Protein AF-A0A2E5DZ79-F1 (afdb_monomer_lite)

Sequence (141 aa):
MKVSPTTKVSTFKQRFREEFGVDIKCHKGNSLGHIADDDAKLFEICTKQEHERDFKLELHGNQKVGTAEEDIAASLGFKVQLLAPDGSNASNSMTLSDLRKMYDGGGEKPSKPAAAPEAAATTEKAGKSGCLIGLIFAPFI

Radius of gyration: 23.78 Å; chains: 1; bounding box: 30×61×84 Å

Foldseek 3Di:
DKAAQQDFQLVVQVVCCVVLVFGKWWAQFADPPGTDDRRDGLCRSAPDVPNDDIFDQDDDQAAFQLVSQVVCCVGSRTGMFIAAPVRHTDDRRDGSVVRNVSSVVPDDDPDDDDDDPDDDDDDDDDDDDDDDPDDDDDDDD

Structure (mmCIF, N/CA/C/O backbone):
data_AF-A0A2E5DZ79-F1
#
_entry.id   AF-A0A2E5DZ79-F1
#
loop_
_atom_site.group_PDB
_atom_site.id
_atom_site.type_symbol
_atom_site.label_atom_id
_atom_site.label_alt_id
_atom_site.label_comp_id
_atom_site.label_asym_id
_atom_site.label_entity_id
_atom_site.label_seq_id
_atom_site.pdbx_PDB_ins_code
_atom_site.Cartn_x
_atom_site.Cartn_y
_atom_site.Cartn_z
_atom_site.occupancy
_atom_site.B_iso_or_equiv
_atom_site.auth_seq_id
_atom_site.auth_comp_id
_atom_site.auth_asym_id
_atom_site.auth_atom_id
_atom_site.pdbx_PDB_model_num
ATOM 1 N N . MET A 1 1 ? -7.711 4.806 -5.723 1.00 81.44 1 MET A N 1
ATOM 2 C CA . MET A 1 1 ? -8.502 3.812 -4.963 1.00 81.44 1 MET A CA 1
ATOM 3 C C . MET A 1 1 ? -9.156 4.458 -3.737 1.00 81.44 1 MET A C 1
ATOM 5 O O . MET A 1 1 ? -8.534 5.306 -3.106 1.00 81.44 1 MET A O 1
ATOM 9 N N . LYS A 1 2 ? -10.389 4.066 -3.383 1.00 83.69 2 LYS A N 1
ATOM 10 C CA . LYS A 1 2 ? -11.035 4.422 -2.103 1.00 83.69 2 LYS A CA 1
ATOM 11 C C . LYS A 1 2 ? -10.816 3.291 -1.090 1.00 83.69 2 LYS A C 1
ATOM 13 O O . LYS A 1 2 ? -11.029 2.132 -1.434 1.00 83.69 2 LYS A O 1
ATOM 18 N N . VAL A 1 3 ? -10.388 3.622 0.126 1.00 83.31 3 VAL A N 1
ATOM 19 C CA . VAL A 1 3 ? -10.035 2.666 1.184 1.00 83.31 3 VAL A CA 1
ATOM 20 C C . VAL A 1 3 ? -10.853 2.977 2.434 1.00 83.31 3 VAL A C 1
ATOM 22 O O . VAL A 1 3 ? -10.724 4.058 3.004 1.00 83.31 3 VAL A O 1
ATOM 25 N N . SER A 1 4 ? -11.683 2.033 2.876 1.00 85.69 4 SER A N 1
ATOM 26 C CA . SER A 1 4 ? -12.463 2.192 4.109 1.00 85.69 4 SER A CA 1
ATOM 27 C C . SER A 1 4 ? -11.691 1.649 5.321 1.00 85.69 4 SER A C 1
ATOM 29 O O . SER A 1 4 ? -11.108 0.565 5.215 1.00 85.69 4 SER A O 1
ATOM 31 N N . PRO A 1 5 ? -11.722 2.318 6.490 1.00 83.69 5 PRO A N 1
ATOM 32 C CA . PRO A 1 5 ? -10.987 1.906 7.696 1.00 83.69 5 PRO A CA 1
ATOM 33 C C . PRO A 1 5 ? -11.395 0.526 8.234 1.00 83.69 5 PRO A C 1
ATOM 35 O O . PRO A 1 5 ? -10.601 -0.164 8.869 1.00 83.69 5 PRO A O 1
ATOM 38 N N . THR A 1 6 ? -12.627 0.098 7.956 1.00 86.50 6 THR A N 1
ATOM 39 C CA . THR A 1 6 ? -13.181 -1.205 8.354 1.00 86.50 6 THR A CA 1
ATOM 40 C C . THR A 1 6 ? -12.727 -2.368 7.468 1.00 86.50 6 THR A C 1
ATOM 42 O O . THR A 1 6 ? -13.010 -3.522 7.797 1.00 86.50 6 THR A O 1
ATOM 45 N N . THR A 1 7 ? -12.034 -2.080 6.362 1.00 88.12 7 THR A N 1
ATOM 46 C CA . THR A 1 7 ? -11.505 -3.083 5.430 1.00 88.12 7 THR A CA 1
ATOM 47 C C . THR A 1 7 ? -10.397 -3.889 6.102 1.00 88.12 7 THR A C 1
ATOM 49 O O . THR A 1 7 ? -9.614 -3.343 6.879 1.00 88.12 7 THR A O 1
ATOM 52 N N . LYS A 1 8 ? -10.311 -5.185 5.791 1.00 91.44 8 LYS A N 1
ATOM 53 C CA . LYS A 1 8 ? -9.206 -6.037 6.243 1.00 91.44 8 LYS A CA 1
ATOM 54 C C . LYS A 1 8 ? -7.911 -5.709 5.506 1.00 91.44 8 LYS A C 1
ATOM 56 O O . LYS A 1 8 ? -7.938 -5.334 4.330 1.00 91.44 8 LYS A O 1
ATOM 61 N N . VAL A 1 9 ? -6.780 -5.936 6.165 1.00 90.88 9 VAL A N 1
ATOM 62 C CA . VAL A 1 9 ? -5.446 -5.805 5.563 1.00 90.88 9 VAL A CA 1
ATOM 63 C C . VAL A 1 9 ? -5.310 -6.698 4.328 1.00 90.88 9 VAL A C 1
ATOM 65 O O . VAL A 1 9 ? -4.858 -6.221 3.288 1.00 90.88 9 VAL A O 1
ATOM 68 N N . SER A 1 10 ? -5.785 -7.946 4.391 1.00 90.31 10 SER A N 1
ATOM 69 C CA . SER A 1 10 ? -5.765 -8.870 3.247 1.00 90.31 10 SER A CA 1
ATOM 70 C C . SER A 1 10 ? -6.498 -8.305 2.021 1.00 90.31 10 SER A C 1
ATOM 72 O O . SER A 1 10 ? -5.957 -8.255 0.914 1.00 90.31 10 SER A O 1
ATOM 74 N N . THR A 1 11 ? -7.709 -7.773 2.221 1.00 90.94 11 THR A N 1
ATOM 75 C CA . THR A 1 11 ? -8.504 -7.161 1.146 1.00 90.94 11 THR A CA 1
ATOM 76 C C . THR A 1 11 ? -7.834 -5.909 0.585 1.00 90.94 11 THR A C 1
ATOM 78 O O . THR A 1 11 ? -7.871 -5.681 -0.624 1.00 90.94 11 THR A O 1
ATOM 81 N N . PHE A 1 12 ? -7.198 -5.100 1.436 1.00 89.50 12 PHE A N 1
ATOM 82 C CA . PHE A 1 12 ? -6.446 -3.928 0.997 1.00 89.50 12 PHE A CA 1
ATOM 83 C C . PHE A 1 12 ? -5.258 -4.311 0.107 1.00 89.50 12 PHE A C 1
ATOM 85 O O . PHE A 1 12 ? -5.130 -3.753 -0.981 1.00 89.50 12 PHE A O 1
ATOM 92 N N . LYS A 1 13 ? -4.451 -5.304 0.511 1.00 90.56 13 LYS A N 1
ATOM 93 C CA . LYS A 1 13 ? -3.344 -5.841 -0.301 1.00 90.56 13 LYS A CA 1
ATOM 94 C C . LYS A 1 13 ? -3.835 -6.311 -1.670 1.00 90.56 13 LYS A C 1
ATOM 96 O O . LYS A 1 13 ? -3.270 -5.937 -2.694 1.00 90.56 13 LYS A O 1
ATOM 101 N N . GLN A 1 14 ? -4.925 -7.079 -1.689 1.00 89.62 14 GLN A N 1
ATOM 102 C CA . GLN A 1 14 ? -5.505 -7.602 -2.923 1.00 89.62 14 GLN A CA 1
ATOM 103 C C . GLN A 1 14 ? -5.956 -6.477 -3.864 1.00 89.62 14 GLN A C 1
ATOM 105 O O . GLN A 1 14 ? -5.557 -6.449 -5.025 1.00 89.62 14 GLN A O 1
ATOM 110 N N . ARG A 1 15 ? -6.733 -5.515 -3.357 1.00 89.12 15 ARG A N 1
ATOM 111 C CA . ARG A 1 15 ? -7.200 -4.366 -4.145 1.00 89.12 15 ARG A CA 1
ATOM 112 C C . ARG A 1 15 ? -6.042 -3.507 -4.647 1.00 89.12 15 ARG A C 1
ATOM 114 O O . ARG A 1 15 ? -6.084 -3.038 -5.778 1.00 89.12 15 ARG A O 1
ATOM 121 N N . PHE A 1 16 ? -5.007 -3.317 -3.831 1.00 88.62 16 PHE A N 1
ATOM 122 C CA . PHE A 1 16 ? -3.818 -2.570 -4.226 1.00 88.62 16 PHE A CA 1
ATOM 123 C C . PHE A 1 16 ? -3.105 -3.246 -5.399 1.00 88.62 16 PHE A C 1
ATOM 125 O O . PHE A 1 16 ? -2.759 -2.587 -6.377 1.00 88.62 16 PHE A O 1
ATOM 132 N N . ARG A 1 17 ? -2.956 -4.572 -5.344 1.00 87.31 17 ARG A N 1
ATOM 133 C CA . ARG A 1 17 ? -2.393 -5.357 -6.443 1.00 87.31 17 ARG A CA 1
ATOM 134 C C . ARG A 1 17 ? -3.256 -5.291 -7.704 1.00 87.31 17 ARG A C 1
ATOM 136 O O . ARG A 1 17 ? -2.707 -5.177 -8.792 1.00 87.31 17 ARG A O 1
ATOM 143 N N . GLU A 1 18 ? -4.580 -5.335 -7.581 1.00 86.56 18 GLU A N 1
ATOM 144 C CA . GLU A 1 18 ? -5.495 -5.213 -8.728 1.00 86.56 18 GLU A CA 1
ATOM 145 C C . GLU A 1 18 ? -5.411 -3.832 -9.403 1.00 86.56 18 GLU A C 1
ATOM 147 O O . GLU A 1 18 ? -5.401 -3.749 -10.629 1.00 86.56 18 GLU A O 1
ATOM 152 N N . GLU A 1 19 ? -5.317 -2.758 -8.616 1.00 85.75 19 GLU A N 1
ATOM 153 C CA . GLU A 1 19 ? -5.308 -1.376 -9.115 1.00 85.75 19 GLU A CA 1
ATOM 154 C C . GLU A 1 19 ? -3.927 -0.942 -9.632 1.00 85.75 19 GLU A C 1
ATOM 156 O O . GLU A 1 19 ? -3.815 -0.311 -10.684 1.00 85.75 19 GLU A O 1
ATOM 161 N N . PHE A 1 20 ? -2.862 -1.266 -8.892 1.00 84.62 20 PHE A N 1
ATOM 162 C CA . PHE A 1 20 ? -1.503 -0.783 -9.159 1.00 84.62 20 PHE A CA 1
ATOM 163 C C . PHE A 1 20 ? -0.581 -1.848 -9.766 1.00 84.62 20 PHE A C 1
ATOM 165 O O . PHE A 1 20 ? 0.461 -1.504 -10.324 1.00 84.62 20 PHE A O 1
ATOM 172 N N . GLY A 1 21 ? -0.956 -3.129 -9.709 1.00 86.12 21 GLY A N 1
ATOM 173 C CA . GLY A 1 21 ? -0.177 -4.229 -10.286 1.00 86.12 21 GLY A CA 1
ATOM 174 C C . GLY A 1 21 ? 1.074 -4.606 -9.493 1.00 86.12 21 GLY A C 1
ATOM 175 O O . GLY A 1 21 ? 1.996 -5.163 -10.079 1.00 86.12 21 GLY A O 1
ATOM 176 N N . VAL A 1 22 ? 1.139 -4.271 -8.202 1.00 86.94 22 VAL A N 1
ATOM 177 C CA . VAL A 1 22 ? 2.295 -4.550 -7.335 1.00 86.94 22 VAL A CA 1
ATOM 178 C C . VAL A 1 22 ? 1.832 -5.042 -5.964 1.00 86.94 22 VAL A C 1
ATOM 180 O O . VAL A 1 22 ? 0.774 -4.633 -5.482 1.00 86.94 22 VAL A O 1
ATOM 183 N N . ASP A 1 23 ? 2.624 -5.901 -5.328 1.00 90.38 23 ASP A N 1
ATOM 184 C CA . ASP A 1 23 ? 2.346 -6.389 -3.978 1.00 90.38 23 ASP A CA 1
ATOM 185 C C . ASP A 1 23 ? 2.872 -5.435 -2.897 1.00 90.38 23 ASP A C 1
ATOM 187 O O . ASP A 1 23 ? 3.872 -4.732 -3.072 1.00 90.38 23 ASP A O 1
ATOM 191 N N . ILE A 1 24 ? 2.184 -5.424 -1.751 1.00 90.62 24 ILE A N 1
ATOM 192 C CA . ILE A 1 24 ? 2.519 -4.580 -0.600 1.00 90.62 24 ILE A CA 1
ATOM 193 C C . ILE A 1 24 ? 2.511 -5.362 0.712 1.00 90.62 24 ILE A C 1
ATOM 195 O O . ILE A 1 24 ? 1.726 -6.287 0.928 1.00 90.62 24 ILE A O 1
ATOM 199 N N . LYS A 1 25 ? 3.362 -4.927 1.638 1.00 90.31 25 LYS A N 1
ATOM 200 C CA . LYS A 1 25 ? 3.438 -5.400 3.018 1.00 90.31 25 LYS A CA 1
ATOM 201 C C . LYS A 1 25 ? 3.022 -4.275 3.959 1.00 90.31 25 LYS A C 1
ATOM 203 O O . LYS A 1 25 ? 3.652 -3.224 3.991 1.00 90.31 25 LYS A O 1
ATOM 208 N N . CYS A 1 26 ? 1.958 -4.493 4.722 1.00 89.75 26 CYS A N 1
ATOM 209 C CA . CYS 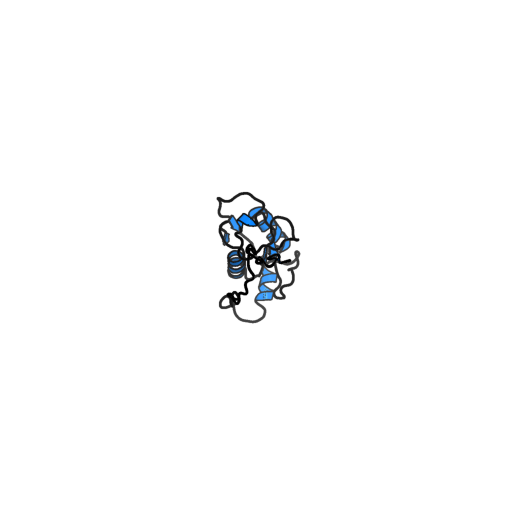A 1 26 ? 1.452 -3.522 5.690 1.00 89.75 26 CYS A CA 1
ATOM 210 C C . CYS A 1 26 ? 2.088 -3.752 7.063 1.00 89.75 26 CYS A C 1
ATOM 212 O O . CYS A 1 26 ? 2.263 -4.894 7.490 1.00 89.75 26 CYS A O 1
ATOM 214 N N . HIS A 1 27 ? 2.399 -2.666 7.763 1.00 88.50 27 HIS A N 1
ATOM 215 C CA . HIS A 1 27 ? 2.940 -2.683 9.118 1.00 88.50 27 HIS A CA 1
ATOM 216 C C . HIS A 1 27 ? 1.941 -2.098 10.108 1.00 88.50 27 HIS A C 1
ATOM 218 O O . HIS A 1 27 ? 1.075 -1.303 9.747 1.00 88.50 27 HIS A O 1
ATOM 224 N N . LYS A 1 28 ? 2.071 -2.488 11.374 1.00 85.25 28 LYS A N 1
ATOM 225 C CA . LYS A 1 28 ? 1.290 -1.948 12.477 1.00 85.25 28 LYS A CA 1
ATOM 226 C C . LYS A 1 28 ? 1.896 -0.622 12.932 1.00 85.25 28 LYS A C 1
ATOM 228 O O . LYS A 1 28 ? 2.960 -0.568 13.549 1.00 85.25 28 LYS A O 1
ATOM 233 N N . GLY A 1 29 ? 1.182 0.451 12.628 1.00 82.12 29 GLY A N 1
ATOM 234 C CA . GLY A 1 29 ? 1.548 1.823 12.921 1.00 82.12 29 GLY A CA 1
ATOM 235 C C . GLY A 1 29 ? 2.779 2.313 12.157 1.00 82.12 29 GLY A C 1
ATOM 236 O O . GLY A 1 29 ? 2.994 1.971 10.994 1.00 82.12 29 GLY A O 1
ATOM 237 N N . ASN A 1 30 ? 3.601 3.143 12.805 1.00 75.81 30 ASN A N 1
ATOM 238 C CA . ASN A 1 30 ? 4.760 3.793 12.170 1.00 75.81 30 ASN A CA 1
ATOM 239 C C . ASN A 1 30 ? 6.067 2.986 12.291 1.00 75.81 30 ASN A C 1
ATOM 241 O O . ASN A 1 30 ? 7.120 3.419 11.799 1.00 75.81 30 ASN A O 1
ATOM 245 N N . SER A 1 31 ? 5.999 1.820 12.932 1.00 75.94 31 SER A N 1
ATOM 246 C CA . SER A 1 31 ? 7.134 0.938 13.194 1.00 75.94 31 SER A CA 1
ATOM 247 C C . SER A 1 31 ? 7.210 -0.172 12.150 1.00 75.94 31 SER A C 1
ATOM 249 O O . SER A 1 31 ? 6.227 -0.854 11.898 1.00 75.94 31 SER A O 1
ATOM 251 N N . LEU A 1 32 ? 8.401 -0.404 11.591 1.00 71.94 32 LEU A N 1
ATOM 252 C CA . LEU A 1 32 ? 8.661 -1.476 10.613 1.00 71.94 32 LEU A CA 1
ATOM 253 C C . LEU A 1 32 ? 8.866 -2.864 11.255 1.00 71.94 32 LEU A C 1
ATOM 255 O O . LEU A 1 32 ? 9.088 -3.845 10.553 1.00 71.94 32 LEU A O 1
ATOM 259 N N . GLY A 1 33 ? 8.859 -2.945 12.589 1.00 74.88 33 GLY A N 1
ATOM 260 C CA . GLY A 1 33 ? 9.111 -4.185 13.332 1.00 74.88 33 GLY A CA 1
ATOM 261 C C . GLY A 1 33 ? 7.876 -5.067 13.533 1.00 74.88 33 GLY A C 1
ATOM 262 O O . GLY A 1 33 ? 8.014 -6.220 13.928 1.00 74.88 33 GLY A O 1
ATOM 263 N N . HIS A 1 34 ? 6.677 -4.545 13.269 1.00 81.44 34 HIS A N 1
ATOM 264 C CA . HIS A 1 34 ? 5.426 -5.267 13.479 1.00 81.44 34 HIS A CA 1
ATOM 265 C C . HIS A 1 34 ? 4.660 -5.337 12.169 1.00 81.44 34 HIS A C 1
ATOM 267 O O . HIS A 1 34 ? 4.056 -4.355 11.748 1.00 81.44 34 HIS A O 1
ATOM 273 N N . ILE A 1 35 ? 4.676 -6.502 11.532 1.00 86.31 35 ILE A N 1
ATOM 274 C CA . ILE A 1 35 ? 3.861 -6.751 10.344 1.00 86.31 35 ILE A CA 1
ATOM 275 C C . ILE A 1 35 ? 2.395 -6.813 10.782 1.00 86.31 35 ILE A C 1
ATOM 277 O O . ILE A 1 35 ? 2.070 -7.391 11.821 1.00 86.31 35 ILE A O 1
ATOM 281 N N . ALA A 1 36 ? 1.524 -6.166 10.014 1.00 86.94 36 ALA A N 1
ATOM 282 C CA . ALA A 1 36 ? 0.093 -6.203 10.252 1.00 86.94 36 ALA A CA 1
ATOM 283 C C . ALA A 1 36 ? -0.473 -7.593 9.941 1.00 86.94 36 ALA A C 1
ATOM 285 O O . ALA A 1 36 ? -0.133 -8.185 8.915 1.00 86.94 36 ALA A O 1
ATOM 286 N N . ASP A 1 37 ? -1.360 -8.071 10.811 1.00 87.50 37 ASP A N 1
ATOM 287 C CA . ASP A 1 37 ? -2.102 -9.307 10.585 1.00 87.50 37 ASP A CA 1
ATOM 288 C C . ASP A 1 37 ? -3.089 -9.131 9.421 1.00 87.50 37 ASP A C 1
ATOM 290 O O . ASP A 1 37 ? -3.700 -8.072 9.269 1.00 87.50 37 ASP A O 1
ATOM 294 N N . ASP A 1 38 ? -3.227 -10.154 8.582 1.00 85.94 38 ASP A N 1
ATOM 295 C CA . ASP A 1 38 ? -4.078 -10.113 7.393 1.00 85.94 38 ASP A CA 1
ATOM 296 C C . ASP A 1 38 ? -5.579 -10.049 7.723 1.00 85.94 38 ASP A C 1
ATOM 298 O O . ASP A 1 38 ? -6.350 -9.470 6.945 1.00 85.94 38 ASP A O 1
ATOM 302 N N . ASP A 1 39 ? -5.982 -10.583 8.881 1.00 87.31 39 ASP A N 1
ATOM 303 C CA . ASP A 1 39 ? -7.364 -10.562 9.365 1.00 87.31 39 ASP A CA 1
ATOM 304 C C . ASP A 1 39 ? -7.711 -9.278 10.133 1.00 87.31 39 ASP A C 1
ATOM 306 O O . ASP A 1 39 ? -8.893 -8.944 10.276 1.00 87.31 39 ASP A O 1
ATOM 310 N N . ALA A 1 40 ? -6.698 -8.521 10.569 1.00 87.75 40 ALA A N 1
ATOM 311 C CA . ALA A 1 40 ? -6.891 -7.233 11.220 1.00 87.75 40 ALA A CA 1
ATOM 312 C C . ALA A 1 40 ? -7.494 -6.200 10.261 1.00 87.75 40 ALA A C 1
ATOM 314 O O . ALA A 1 40 ? -7.255 -6.195 9.046 1.00 87.75 40 ALA A O 1
ATOM 315 N N . LYS A 1 41 ? -8.275 -5.277 10.820 1.00 89.25 41 LYS A N 1
ATOM 316 C CA . LYS A 1 41 ? -8.817 -4.140 10.074 1.00 89.25 41 LYS A CA 1
ATOM 317 C C . LYS A 1 41 ? -7.789 -3.020 9.987 1.00 89.25 41 LYS A C 1
ATOM 319 O O . LYS A 1 41 ? -6.978 -2.826 10.891 1.00 89.25 41 LYS A O 1
ATOM 324 N N . LEU A 1 42 ? -7.855 -2.234 8.915 1.00 86.88 42 LEU A N 1
ATOM 325 C CA . LEU A 1 42 ? -6.931 -1.119 8.691 1.00 86.88 42 LEU A CA 1
ATOM 326 C C . LEU A 1 42 ? -6.922 -0.119 9.854 1.00 86.88 42 LEU A C 1
ATOM 328 O O . LEU A 1 42 ? -5.857 0.360 10.232 1.00 86.88 42 LEU A O 1
ATOM 332 N N . PHE A 1 43 ? -8.075 0.156 10.473 1.00 85.19 43 PHE A N 1
ATOM 333 C CA . PHE A 1 43 ? -8.127 1.047 11.635 1.00 85.19 43 PHE A CA 1
ATOM 334 C C . PHE A 1 43 ? -7.387 0.494 12.865 1.00 85.19 43 PHE A C 1
ATOM 336 O O . PHE A 1 43 ? -6.875 1.273 13.657 1.00 85.19 43 PHE A O 1
ATOM 343 N N . GLU A 1 44 ? -7.293 -0.831 13.028 1.00 85.50 44 GLU A N 1
ATOM 344 C CA . GLU A 1 44 ? -6.629 -1.459 14.185 1.00 85.50 44 GLU A CA 1
ATOM 345 C C . GLU A 1 44 ? -5.103 -1.371 14.100 1.00 85.50 44 GLU A C 1
ATOM 347 O O . GLU A 1 44 ? -4.397 -1.465 15.110 1.00 85.50 44 GLU A O 1
ATOM 352 N N . ILE A 1 45 ? -4.586 -1.221 12.880 1.00 85.19 45 ILE A N 1
ATOM 353 C CA . ILE A 1 45 ? -3.157 -1.066 12.609 1.00 85.19 45 ILE A CA 1
ATOM 354 C C . ILE A 1 45 ? -2.757 0.390 12.374 1.00 85.19 45 ILE A C 1
ATOM 356 O O . ILE A 1 45 ? -1.568 0.702 12.379 1.00 85.19 45 ILE A O 1
ATOM 360 N N . CYS A 1 46 ? -3.731 1.271 12.178 1.00 81.62 46 CYS A N 1
ATOM 361 C CA . CYS A 1 46 ? -3.533 2.694 11.989 1.00 81.62 46 CYS A CA 1
ATOM 362 C C . CYS A 1 46 ? -3.153 3.382 13.310 1.00 81.62 46 CYS A C 1
ATOM 364 O O . CYS A 1 46 ? -3.723 3.103 14.361 1.00 81.62 46 CYS A O 1
ATOM 366 N N . THR A 1 47 ? -2.199 4.316 13.266 1.00 74.81 47 THR A N 1
ATOM 367 C CA . THR A 1 47 ? -1.889 5.186 14.418 1.00 74.81 47 THR A CA 1
ATOM 368 C C . THR A 1 47 ? -2.815 6.394 14.533 1.00 74.81 47 THR A C 1
ATOM 370 O O . THR A 1 47 ? -2.889 7.016 15.593 1.00 74.81 47 THR A O 1
ATOM 373 N N . LYS A 1 48 ? -3.520 6.752 13.455 1.00 67.62 48 LYS A N 1
ATOM 374 C CA . LYS A 1 48 ? -4.471 7.863 13.432 1.00 67.62 48 LYS A CA 1
ATOM 375 C C . LYS A 1 48 ? -5.855 7.354 13.832 1.00 67.62 48 LYS A C 1
ATOM 377 O O . LYS A 1 48 ? -6.398 6.455 13.204 1.00 67.62 48 LYS A O 1
ATOM 382 N N . GLN A 1 49 ? -6.454 7.966 14.851 1.00 57.19 49 GLN A N 1
ATOM 383 C CA . GLN A 1 49 ? -7.799 7.636 15.350 1.00 57.19 49 GLN A CA 1
ATOM 384 C C . GLN A 1 49 ? -8.926 8.140 14.425 1.00 57.19 49 GLN A C 1
ATOM 386 O O . GLN A 1 49 ? -9.965 8.598 14.890 1.00 57.19 49 GLN A O 1
ATOM 391 N N . GLU A 1 50 ? -8.737 8.093 13.106 1.00 58.84 50 GLU A N 1
ATOM 392 C CA . GLU A 1 50 ? -9.762 8.515 12.152 1.00 58.84 50 GLU A CA 1
ATOM 393 C C . GLU A 1 50 ? -10.554 7.284 11.697 1.00 58.84 50 GLU A C 1
ATOM 395 O O . GLU A 1 50 ? -10.277 6.660 10.677 1.00 58.84 50 GLU A O 1
ATOM 400 N N . HIS A 1 51 ? -11.516 6.885 12.533 1.00 57.72 51 HIS A N 1
ATOM 401 C CA . HIS A 1 51 ? -12.368 5.709 12.310 1.00 57.72 51 HIS A CA 1
ATOM 402 C C . HIS A 1 51 ? -13.537 5.976 11.349 1.00 57.72 51 HIS A C 1
ATOM 404 O O . HIS A 1 51 ? -14.217 5.039 10.934 1.00 57.72 51 HIS A O 1
ATOM 410 N N . GLU A 1 52 ? -13.783 7.240 11.001 1.00 58.00 52 GLU A N 1
ATOM 411 C CA . GLU A 1 52 ? -15.049 7.673 10.398 1.00 58.00 52 GLU A CA 1
ATOM 412 C C . GLU A 1 52 ? -14.926 8.179 8.958 1.00 58.00 52 GLU A C 1
ATOM 414 O O . GLU A 1 52 ? -15.934 8.542 8.353 1.00 58.00 52 GLU A O 1
ATOM 419 N N . ARG A 1 53 ? -13.719 8.209 8.377 1.00 68.00 53 ARG A N 1
ATOM 420 C CA . ARG A 1 53 ? -13.524 8.703 7.010 1.00 68.00 53 ARG A CA 1
ATOM 421 C C . ARG A 1 53 ? -12.908 7.655 6.109 1.00 68.00 53 ARG A C 1
ATOM 423 O O . ARG A 1 53 ? -11.970 6.954 6.471 1.00 68.00 53 ARG A O 1
ATOM 430 N N . ASP A 1 54 ? -13.462 7.570 4.909 1.00 77.56 54 ASP A N 1
ATOM 431 C CA . ASP A 1 54 ? -12.829 6.846 3.825 1.00 77.56 54 ASP A CA 1
ATOM 432 C C . ASP A 1 54 ? -11.605 7.618 3.335 1.00 77.56 54 ASP A C 1
ATOM 434 O O . ASP A 1 54 ? -11.671 8.823 3.082 1.00 77.56 54 ASP A O 1
ATOM 438 N N . PHE A 1 55 ? -10.507 6.905 3.128 1.00 78.94 55 PHE A N 1
ATOM 439 C CA . PHE A 1 55 ? -9.278 7.477 2.608 1.00 78.94 55 PHE A CA 1
ATOM 440 C C . PHE A 1 55 ? -9.256 7.337 1.091 1.00 78.94 55 PHE A C 1
ATOM 442 O O . PHE A 1 55 ? -9.575 6.281 0.533 1.00 78.94 55 PHE A O 1
ATOM 449 N N . LYS A 1 56 ? -8.867 8.406 0.401 1.00 81.94 56 LYS A N 1
ATOM 450 C CA . LYS A 1 56 ? -8.626 8.365 -1.037 1.00 81.94 56 LYS A CA 1
ATOM 451 C C . LYS A 1 56 ? -7.127 8.229 -1.257 1.00 81.94 56 LYS A C 1
ATOM 453 O O . LYS A 1 56 ? -6.377 9.137 -0.928 1.00 81.94 56 LYS A O 1
ATOM 458 N N . LEU A 1 57 ? -6.713 7.084 -1.791 1.00 82.62 57 LEU A N 1
ATOM 459 C CA . LEU A 1 57 ? -5.325 6.821 -2.138 1.00 82.62 57 LEU A CA 1
ATOM 460 C C . LEU A 1 57 ? -5.121 7.053 -3.636 1.00 82.62 57 LEU A C 1
ATOM 462 O O . LEU A 1 57 ? -5.709 6.349 -4.469 1.00 82.62 57 LEU A O 1
ATOM 466 N N . GLU A 1 58 ? -4.301 8.047 -3.964 1.00 83.62 58 GLU A N 1
ATOM 467 C CA . GLU A 1 58 ? -3.990 8.464 -5.332 1.00 83.62 58 GLU A CA 1
ATOM 468 C C . GLU A 1 58 ? -2.481 8.370 -5.549 1.00 83.62 58 GLU A C 1
ATOM 470 O O . GLU A 1 58 ? -1.727 9.251 -5.154 1.00 83.62 58 GLU A O 1
ATOM 475 N N . LEU A 1 59 ? -2.041 7.274 -6.168 1.00 84.69 59 LEU A N 1
ATOM 476 C CA . LEU A 1 59 ? -0.638 7.067 -6.511 1.00 84.69 59 LEU A CA 1
ATOM 477 C C . LEU A 1 59 ? -0.444 7.222 -8.012 1.00 84.69 59 LEU A C 1
ATOM 479 O O . LEU A 1 59 ? -1.267 6.771 -8.812 1.00 84.69 59 LEU A O 1
ATOM 483 N N . HIS A 1 60 ? 0.676 7.823 -8.393 1.00 85.62 60 HIS A N 1
ATOM 484 C CA . HIS A 1 60 ? 1.034 8.044 -9.787 1.00 85.62 60 HIS A CA 1
ATOM 485 C C . HIS A 1 60 ? 2.206 7.150 -10.186 1.00 85.62 60 HIS A C 1
ATOM 487 O O . HIS A 1 60 ? 3.196 7.063 -9.470 1.00 85.62 60 HIS A O 1
ATOM 493 N N . GLY A 1 61 ? 2.154 6.554 -11.381 1.00 82.62 61 GLY A N 1
ATOM 494 C CA . GLY A 1 61 ? 3.218 5.672 -11.883 1.00 82.62 61 GLY A CA 1
ATOM 495 C C . GLY A 1 61 ? 4.622 6.304 -11.893 1.00 82.62 61 GLY A C 1
ATOM 496 O O . GLY A 1 61 ? 5.618 5.611 -11.708 1.00 82.62 61 GLY A O 1
ATOM 497 N N . ASN A 1 62 ? 4.699 7.628 -12.059 1.00 87.56 62 ASN A N 1
ATOM 498 C CA . ASN A 1 62 ? 5.956 8.383 -12.058 1.00 87.56 62 ASN A CA 1
ATOM 499 C C . ASN A 1 62 ? 6.479 8.712 -10.646 1.00 87.56 62 ASN A C 1
ATOM 501 O O . ASN A 1 62 ? 7.584 9.239 -10.522 1.00 87.56 62 ASN A O 1
ATOM 505 N N . GLN A 1 63 ? 5.712 8.438 -9.585 1.00 90.12 63 GLN A N 1
ATOM 506 C CA . GLN A 1 63 ? 6.196 8.584 -8.214 1.00 90.12 63 GLN A CA 1
ATOM 507 C C . GLN A 1 63 ? 7.186 7.472 -7.872 1.00 90.12 63 GLN A C 1
ATOM 509 O O . GLN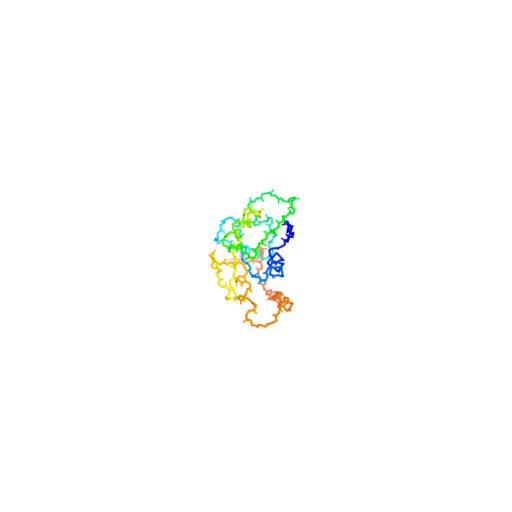 A 1 63 ? 7.087 6.336 -8.347 1.00 90.12 63 GLN A O 1
ATOM 514 N N . LYS A 1 64 ? 8.148 7.826 -7.021 1.00 93.88 64 LYS A N 1
ATOM 515 C CA . LYS A 1 64 ? 9.097 6.878 -6.446 1.00 93.88 64 LYS A CA 1
ATOM 516 C C . LYS A 1 64 ? 8.413 6.015 -5.394 1.00 93.88 64 LYS A C 1
ATOM 518 O O . LYS A 1 64 ? 7.533 6.501 -4.686 1.00 93.88 64 LYS A O 1
ATOM 523 N N . VAL A 1 65 ? 8.882 4.780 -5.246 1.00 92.38 65 VAL A N 1
ATOM 524 C CA . VAL A 1 65 ? 8.427 3.835 -4.218 1.00 92.38 65 VAL A CA 1
ATOM 525 C C . VAL A 1 65 ? 8.487 4.476 -2.833 1.00 92.38 65 VAL A C 1
ATOM 527 O O . VAL A 1 65 ? 7.468 4.514 -2.156 1.00 92.38 65 VAL A O 1
ATOM 530 N N . GLY A 1 66 ? 9.620 5.084 -2.458 1.00 91.94 66 GLY A N 1
ATOM 531 C CA . GLY A 1 66 ? 9.751 5.703 -1.134 1.00 91.94 66 GLY A CA 1
ATOM 532 C C . GLY A 1 66 ? 8.740 6.831 -0.900 1.00 91.94 66 GLY A C 1
ATOM 533 O O . GLY A 1 66 ? 8.127 6.907 0.157 1.00 91.94 66 GLY A O 1
ATOM 534 N N . THR A 1 67 ? 8.490 7.657 -1.920 1.00 92.19 67 THR A N 1
ATOM 535 C CA . THR A 1 67 ? 7.493 8.735 -1.839 1.00 92.19 67 THR A CA 1
ATOM 536 C C . THR A 1 67 ? 6.071 8.188 -1.721 1.00 92.19 67 THR A C 1
ATOM 538 O O . THR A 1 67 ? 5.279 8.729 -0.959 1.00 92.19 67 THR A O 1
ATOM 541 N N . ALA A 1 68 ? 5.744 7.114 -2.443 1.00 90.62 68 ALA A N 1
ATOM 542 C CA . ALA A 1 68 ? 4.442 6.464 -2.341 1.00 90.62 68 ALA A CA 1
ATOM 543 C C . ALA A 1 68 ? 4.220 5.862 -0.943 1.00 90.62 68 ALA A C 1
ATOM 545 O O . ALA A 1 68 ? 3.151 6.030 -0.366 1.00 90.62 68 ALA A O 1
ATOM 546 N N . GLU A 1 69 ? 5.230 5.203 -0.369 1.00 91.31 69 GLU A N 1
ATOM 547 C CA . GLU A 1 69 ? 5.168 4.645 0.990 1.00 91.31 69 GLU A CA 1
ATOM 548 C C . GLU A 1 69 ? 4.959 5.731 2.047 1.00 91.31 69 GLU A C 1
ATOM 550 O O . GLU A 1 69 ? 4.156 5.556 2.966 1.00 91.31 69 GLU A O 1
ATOM 555 N N . GLU A 1 70 ? 5.658 6.859 1.910 1.00 90.75 70 GLU A N 1
ATOM 556 C CA . GLU A 1 70 ? 5.495 8.013 2.792 1.00 90.75 70 GLU A CA 1
ATOM 557 C C . GLU A 1 70 ? 4.106 8.643 2.670 1.00 90.75 70 GLU A C 1
ATOM 559 O O . GLU A 1 70 ? 3.489 8.937 3.692 1.00 90.75 70 GLU A O 1
ATOM 564 N N . ASP A 1 71 ? 3.585 8.800 1.451 1.00 88.50 71 ASP A N 1
ATOM 565 C CA . ASP A 1 71 ? 2.250 9.356 1.207 1.00 88.50 71 ASP A CA 1
ATOM 566 C C . ASP A 1 71 ? 1.149 8.465 1.803 1.00 88.50 71 ASP A C 1
ATOM 568 O O . ASP A 1 71 ? 0.236 8.942 2.485 1.00 88.50 71 ASP A O 1
ATOM 572 N N . ILE A 1 72 ? 1.296 7.146 1.651 1.00 87.44 72 ILE A N 1
ATOM 573 C CA . ILE A 1 72 ? 0.402 6.156 2.255 1.00 87.44 72 ILE A CA 1
ATOM 574 C C . ILE A 1 72 ? 0.491 6.222 3.780 1.00 87.44 72 ILE A C 1
ATOM 576 O O . ILE A 1 72 ? -0.541 6.242 4.447 1.00 87.44 72 ILE A O 1
ATOM 580 N N . ALA A 1 73 ? 1.696 6.298 4.348 1.00 88.19 73 ALA A N 1
ATOM 581 C CA . ALA A 1 73 ? 1.871 6.408 5.792 1.00 88.19 73 ALA A CA 1
ATOM 582 C C . ALA A 1 73 ? 1.294 7.714 6.353 1.00 88.19 73 ALA A C 1
ATOM 584 O O . ALA A 1 73 ? 0.680 7.715 7.422 1.00 88.19 73 ALA A O 1
ATOM 585 N N . ALA A 1 74 ? 1.445 8.819 5.625 1.00 85.94 74 ALA A N 1
ATOM 586 C CA . ALA A 1 74 ? 0.877 10.107 5.989 1.00 85.94 74 ALA A CA 1
ATOM 587 C C . ALA A 1 74 ? -0.655 10.099 5.900 1.00 85.94 74 ALA A C 1
ATOM 589 O O . ALA A 1 74 ? -1.313 10.624 6.801 1.00 85.94 74 ALA A O 1
ATOM 590 N N . SER A 1 75 ? -1.228 9.479 4.869 1.00 84.00 75 SER A N 1
ATOM 591 C CA . SER A 1 75 ? -2.676 9.439 4.644 1.00 84.00 75 SER A CA 1
ATOM 592 C C . SER A 1 75 ? -3.383 8.426 5.542 1.00 84.00 75 SER A C 1
ATOM 594 O O . SER A 1 75 ? -4.333 8.775 6.236 1.00 84.00 75 SER A O 1
ATOM 596 N N . LEU A 1 76 ? -2.898 7.183 5.563 1.00 83.31 76 LEU A N 1
ATOM 597 C CA . LEU A 1 76 ? -3.521 6.064 6.267 1.00 83.31 76 LEU A CA 1
ATOM 598 C C . LEU A 1 76 ? -3.003 5.867 7.690 1.00 83.31 76 LEU A C 1
ATOM 600 O O . LEU A 1 76 ? -3.560 5.045 8.396 1.00 83.31 76 LEU A O 1
ATOM 604 N N . GLY A 1 77 ? -1.936 6.548 8.120 1.00 84.31 77 GLY A N 1
ATOM 605 C CA . GLY A 1 77 ? -1.423 6.449 9.492 1.00 84.31 77 GLY A CA 1
ATOM 606 C C . GLY A 1 77 ? -0.694 5.144 9.831 1.00 84.31 77 GLY A C 1
ATOM 607 O O . GLY A 1 77 ? -0.481 4.860 11.012 1.00 84.31 77 GLY A O 1
ATOM 608 N N . PHE A 1 78 ? -0.307 4.342 8.839 1.00 87.06 78 PHE A N 1
ATOM 609 C CA . PHE A 1 78 ? 0.532 3.158 9.028 1.00 87.06 78 PHE A CA 1
ATOM 610 C C . PHE A 1 78 ? 1.500 2.977 7.860 1.00 87.06 78 PHE A C 1
ATOM 612 O O . PHE A 1 78 ? 1.204 3.350 6.727 1.00 87.06 78 PHE A O 1
ATOM 619 N N . LYS A 1 79 ? 2.670 2.395 8.124 1.00 89.56 79 LYS A N 1
ATOM 620 C CA . LYS A 1 79 ? 3.668 2.168 7.076 1.00 89.56 79 LYS A CA 1
ATOM 621 C C . LYS A 1 79 ? 3.290 1.001 6.179 1.00 89.56 79 LYS A C 1
ATOM 623 O O . LYS A 1 79 ? 2.864 -0.058 6.640 1.00 89.56 79 LYS A O 1
ATOM 628 N N . VAL A 1 80 ? 3.552 1.175 4.893 1.00 89.69 80 VAL A N 1
ATOM 629 C CA . VAL A 1 80 ? 3.548 0.092 3.914 1.00 89.69 80 VAL A CA 1
ATOM 630 C C . VAL A 1 80 ? 4.930 -0.041 3.302 1.00 89.69 80 VAL A C 1
ATOM 632 O O . VAL A 1 80 ? 5.697 0.917 3.282 1.00 89.69 80 VAL A O 1
ATOM 635 N N . GLN A 1 81 ? 5.241 -1.243 2.838 1.00 90.88 81 GLN A N 1
ATOM 636 C CA . GLN A 1 81 ? 6.421 -1.526 2.042 1.00 90.88 81 GLN A CA 1
ATOM 637 C C . GLN A 1 81 ? 5.997 -2.137 0.719 1.00 90.88 81 GLN A C 1
ATOM 639 O O . GLN A 1 81 ? 5.267 -3.130 0.716 1.00 90.88 81 GLN A O 1
ATOM 644 N N . LEU A 1 82 ? 6.441 -1.566 -0.394 1.00 91.44 82 LEU A N 1
ATOM 645 C CA . LEU A 1 82 ? 6.205 -2.160 -1.704 1.00 91.44 82 LEU A CA 1
ATOM 646 C C . LEU A 1 82 ? 7.175 -3.316 -1.930 1.00 91.44 82 LEU A C 1
ATOM 648 O O . LEU A 1 82 ? 8.347 -3.251 -1.553 1.00 91.44 82 LEU A O 1
ATOM 652 N N . LEU A 1 83 ? 6.683 -4.382 -2.552 1.00 90.31 83 LEU A N 1
ATOM 653 C CA . LEU A 1 83 ? 7.464 -5.576 -2.839 1.00 90.31 83 LEU A CA 1
ATOM 654 C C . LEU A 1 83 ? 7.785 -5.664 -4.332 1.00 90.31 83 LEU A C 1
ATOM 656 O O . LEU A 1 83 ? 6.986 -5.301 -5.197 1.00 90.31 83 LEU A O 1
ATOM 660 N N . ALA A 1 84 ? 8.978 -6.161 -4.628 1.00 89.19 84 ALA A N 1
ATOM 661 C CA . ALA A 1 84 ? 9.375 -6.646 -5.939 1.00 89.19 84 ALA A CA 1
ATOM 662 C C . ALA A 1 84 ? 8.676 -7.988 -6.241 1.00 89.19 84 ALA A C 1
ATOM 664 O O . ALA A 1 84 ? 8.245 -8.664 -5.305 1.00 89.19 84 ALA A O 1
ATOM 665 N N . PRO A 1 85 ? 8.600 -8.422 -7.513 1.00 85.75 85 PRO A N 1
ATOM 666 C CA . PRO A 1 85 ? 8.009 -9.720 -7.872 1.00 85.75 85 PRO A CA 1
ATOM 667 C C . PRO A 1 85 ? 8.716 -10.925 -7.227 1.00 85.75 85 PRO A C 1
ATOM 669 O O . PRO A 1 85 ? 8.130 -11.994 -7.107 1.00 85.75 85 PRO A O 1
ATOM 672 N N . ASP A 1 86 ? 9.955 -10.743 -6.772 1.00 82.44 86 ASP A N 1
ATOM 673 C CA . ASP A 1 86 ? 10.732 -11.718 -5.999 1.00 82.44 86 ASP A CA 1
ATOM 674 C C . ASP A 1 86 ? 10.268 -11.841 -4.525 1.00 82.44 86 ASP A C 1
ATOM 676 O O . ASP A 1 86 ? 10.753 -12.672 -3.767 1.00 82.44 86 ASP A O 1
ATOM 680 N N . GLY A 1 87 ? 9.339 -10.989 -4.074 1.00 81.00 87 GLY A N 1
ATOM 681 C CA . GLY A 1 87 ? 8.897 -10.899 -2.675 1.00 81.00 87 GLY A CA 1
ATOM 682 C C . GLY A 1 87 ? 9.835 -10.088 -1.769 1.00 81.00 87 GLY A C 1
ATOM 683 O O . GLY A 1 87 ? 9.488 -9.783 -0.623 1.00 81.00 87 GLY A O 1
ATOM 684 N N . SER A 1 88 ? 10.999 -9.695 -2.290 1.00 86.69 88 SER A N 1
ATOM 685 C CA . SER A 1 88 ? 11.942 -8.758 -1.674 1.00 86.69 88 SER A CA 1
ATOM 686 C C . SER A 1 88 ? 11.387 -7.325 -1.642 1.00 86.69 88 SER A C 1
ATOM 688 O O . SER A 1 88 ? 10.548 -6.956 -2.462 1.00 86.69 88 SER A O 1
ATOM 690 N N . ASN A 1 89 ? 11.857 -6.480 -0.718 1.00 87.88 89 ASN A N 1
ATOM 691 C CA . ASN A 1 89 ? 11.445 -5.072 -0.683 1.00 87.88 89 ASN A CA 1
ATOM 692 C C . ASN A 1 89 ? 11.902 -4.330 -1.947 1.00 87.88 89 ASN A C 1
ATOM 694 O O . ASN A 1 89 ? 13.058 -4.439 -2.360 1.00 87.88 89 ASN A O 1
ATOM 698 N N . ALA A 1 90 ? 10.998 -3.550 -2.535 1.00 89.50 90 ALA A N 1
ATOM 699 C CA . ALA A 1 90 ? 11.301 -2.711 -3.682 1.00 89.50 90 ALA A CA 1
ATOM 700 C C . ALA A 1 90 ? 12.269 -1.580 -3.297 1.00 89.50 90 ALA A C 1
ATOM 702 O O . ALA A 1 90 ? 12.305 -1.113 -2.159 1.00 89.50 90 ALA A O 1
ATOM 703 N N . SER A 1 91 ? 13.074 -1.130 -4.260 1.00 90.94 91 SER A N 1
ATOM 704 C CA . SER A 1 91 ? 14.024 -0.044 -4.023 1.00 90.94 91 SER A CA 1
ATOM 705 C C . SER A 1 91 ? 13.309 1.307 -3.986 1.00 90.94 91 SER A C 1
ATOM 707 O O . SER A 1 91 ? 12.629 1.674 -4.942 1.00 90.94 91 SER A O 1
ATOM 709 N N . ASN A 1 92 ? 13.532 2.100 -2.936 1.00 90.94 92 ASN A N 1
ATOM 710 C CA . ASN A 1 92 ? 12.874 3.402 -2.749 1.00 90.94 92 ASN A CA 1
ATOM 711 C C . ASN A 1 92 ? 13.147 4.406 -3.882 1.00 90.94 92 ASN A C 1
ATOM 713 O O . ASN A 1 92 ? 12.367 5.337 -4.076 1.00 90.94 92 ASN A O 1
ATOM 717 N N . SER A 1 93 ? 14.245 4.233 -4.623 1.00 90.50 93 SER A N 1
ATOM 718 C CA . SER A 1 93 ? 14.624 5.088 -5.756 1.00 90.50 93 SER A CA 1
ATOM 719 C C . SER A 1 93 ? 13.865 4.770 -7.046 1.00 90.50 93 SER A C 1
ATOM 721 O O . SER A 1 93 ? 13.872 5.584 -7.970 1.00 90.50 93 SER A O 1
ATOM 723 N N . MET A 1 94 ? 13.236 3.599 -7.118 1.00 90.94 94 MET A N 1
ATOM 724 C CA . MET A 1 94 ? 12.542 3.081 -8.291 1.00 90.94 94 MET A CA 1
ATOM 725 C C . MET A 1 94 ? 11.138 3.682 -8.422 1.00 90.94 94 MET A C 1
ATOM 727 O O . MET A 1 94 ? 10.544 4.083 -7.422 1.00 90.94 94 MET A O 1
ATOM 731 N N . THR A 1 95 ? 10.598 3.760 -9.641 1.00 92.56 95 THR A N 1
ATOM 732 C CA . THR A 1 95 ? 9.231 4.257 -9.868 1.00 92.56 95 THR A CA 1
ATOM 733 C C . THR A 1 95 ? 8.196 3.137 -9.764 1.00 92.56 95 THR A C 1
ATOM 735 O O . THR A 1 95 ? 8.507 1.972 -10.020 1.00 92.56 95 THR A O 1
ATOM 738 N N . LEU A 1 96 ? 6.948 3.480 -9.433 1.00 88.81 96 LEU A N 1
ATOM 739 C CA . LEU A 1 96 ? 5.839 2.516 -9.446 1.00 88.81 96 LEU A CA 1
ATOM 740 C C . LEU A 1 96 ? 5.629 1.901 -10.837 1.00 88.81 96 LEU A C 1
ATOM 742 O O . LEU A 1 96 ? 5.358 0.707 -10.952 1.00 88.81 96 LEU A O 1
ATOM 746 N N . SER A 1 97 ? 5.792 2.698 -11.896 1.00 89.25 97 SER A N 1
ATOM 747 C CA . SER A 1 97 ? 5.715 2.232 -13.283 1.00 89.25 97 SER A CA 1
ATOM 748 C C . SER A 1 97 ? 6.788 1.198 -13.607 1.00 89.25 97 SER A C 1
ATOM 750 O O . SER A 1 97 ? 6.481 0.173 -14.214 1.00 89.25 97 SER A O 1
ATOM 752 N N . ASP A 1 98 ? 8.039 1.447 -13.216 1.00 90.06 98 ASP A N 1
ATOM 753 C CA . ASP A 1 98 ? 9.114 0.468 -13.384 1.00 90.06 98 ASP A CA 1
ATOM 754 C C . ASP A 1 98 ? 8.836 -0.791 -12.563 1.00 90.06 98 ASP A C 1
ATOM 756 O O . ASP A 1 98 ? 9.091 -1.896 -13.036 1.00 90.06 98 ASP A O 1
ATOM 760 N N . LEU A 1 99 ? 8.275 -0.643 -11.356 1.00 89.44 99 LEU A N 1
ATOM 761 C CA . LEU A 1 99 ? 8.036 -1.777 -10.465 1.00 89.44 99 LEU A CA 1
ATOM 762 C C . LEU A 1 99 ? 6.985 -2.685 -11.073 1.00 89.44 99 LEU A C 1
ATOM 764 O O . LEU A 1 99 ? 7.216 -3.877 -11.237 1.00 89.44 99 LEU A O 1
ATOM 768 N N . ARG A 1 100 ? 5.887 -2.090 -11.533 1.00 88.69 100 ARG A N 1
ATOM 769 C CA . ARG A 1 100 ? 4.837 -2.777 -12.276 1.00 88.69 100 ARG A CA 1
ATOM 770 C C . ARG A 1 100 ? 5.369 -3.489 -13.523 1.00 88.69 100 ARG A C 1
ATOM 772 O O . ARG A 1 100 ? 4.959 -4.612 -13.790 1.00 88.69 100 ARG A O 1
ATOM 779 N N . LYS A 1 101 ? 6.295 -2.887 -14.277 1.00 88.38 101 LYS A N 1
ATOM 780 C CA . LYS A 1 101 ? 6.908 -3.550 -15.444 1.00 88.38 101 LYS A CA 1
ATOM 781 C C . LYS A 1 101 ? 7.656 -4.829 -15.071 1.00 88.38 101 LYS A C 1
ATOM 783 O O . LYS A 1 101 ? 7.656 -5.763 -15.863 1.00 88.38 101 LYS A O 1
ATOM 788 N N . MET A 1 102 ? 8.262 -4.893 -13.884 1.00 86.06 102 MET A N 1
ATOM 789 C CA . MET A 1 102 ? 8.907 -6.123 -13.411 1.00 86.06 102 MET A CA 1
ATOM 790 C C . MET A 1 102 ? 7.896 -7.247 -13.157 1.00 86.06 102 MET A C 1
ATOM 792 O O . MET A 1 102 ? 8.230 -8.406 -13.371 1.00 86.06 102 MET A O 1
ATOM 796 N N . TYR A 1 103 ? 6.665 -6.917 -12.751 1.00 81.94 103 TYR A N 1
ATOM 797 C CA . TYR A 1 103 ? 5.571 -7.890 -12.636 1.00 81.94 103 TYR A CA 1
ATOM 798 C C . TYR A 1 103 ? 5.003 -8.311 -14.003 1.00 81.94 103 TYR A C 1
ATOM 800 O O . TYR A 1 103 ? 4.549 -9.440 -14.149 1.00 81.94 103 TYR A O 1
ATOM 808 N N . ASP A 1 104 ? 5.028 -7.423 -15.002 1.00 77.44 104 ASP A N 1
ATOM 809 C CA . ASP A 1 104 ? 4.441 -7.643 -16.339 1.00 77.44 104 ASP A CA 1
ATOM 810 C C . ASP A 1 104 ? 5.405 -8.350 -17.327 1.00 77.44 104 ASP A C 1
ATOM 812 O O . ASP A 1 104 ? 4.994 -8.824 -18.385 1.00 77.44 104 ASP A O 1
ATOM 816 N N . GLY A 1 105 ? 6.694 -8.460 -16.981 1.00 59.94 105 GLY A N 1
ATOM 817 C CA . GLY A 1 105 ? 7.791 -8.976 -17.816 1.00 59.94 105 GLY A CA 1
ATOM 818 C C . GLY A 1 105 ? 7.794 -10.483 -18.118 1.00 59.94 105 GLY A C 1
ATOM 819 O O . GLY A 1 105 ? 8.867 -11.064 -18.267 1.00 59.94 105 GLY A O 1
ATOM 820 N N . GLY A 1 106 ? 6.627 -11.121 -18.226 1.00 46.09 106 GLY A N 1
ATOM 821 C CA . GLY A 1 106 ? 6.517 -12.554 -18.490 1.00 46.09 106 GLY A CA 1
ATOM 822 C C . GLY A 1 106 ? 5.099 -13.084 -18.690 1.00 46.09 106 GLY A C 1
ATOM 823 O O . GLY A 1 106 ? 4.819 -14.171 -18.213 1.00 46.09 106 GLY A O 1
ATOM 824 N N . GLY A 1 107 ? 4.230 -12.363 -19.403 1.00 43.53 107 GLY A N 1
ATOM 825 C CA . GLY A 1 107 ? 2.984 -12.925 -19.935 1.00 43.53 107 GLY A CA 1
ATOM 826 C C . GLY A 1 107 ? 1.838 -13.078 -18.927 1.00 43.53 107 GLY A C 1
ATOM 827 O O . GLY A 1 107 ? 1.957 -13.699 -17.882 1.00 43.53 107 GLY A O 1
ATOM 828 N N . GLU A 1 108 ? 0.686 -12.564 -19.349 1.00 38.38 108 GLU A N 1
ATOM 829 C CA . GLU A 1 108 ? -0.627 -12.715 -18.724 1.00 38.38 108 GLU A CA 1
ATOM 830 C C . GLU A 1 108 ? -0.848 -11.908 -17.433 1.00 38.38 108 GLU A C 1
ATOM 832 O O . GLU A 1 108 ? -0.225 -12.095 -16.390 1.00 38.38 108 GLU A O 1
ATOM 837 N N . LYS A 1 109 ? -1.825 -10.993 -17.515 1.00 43.59 109 LYS A N 1
ATOM 838 C CA . LYS A 1 109 ? -2.471 -10.377 -16.351 1.00 43.59 109 LYS A CA 1
ATOM 839 C C . LYS A 1 109 ? -2.758 -11.491 -15.340 1.00 43.59 109 LYS A C 1
ATOM 841 O O . LYS A 1 109 ? -3.324 -12.498 -15.769 1.00 43.59 109 LYS A O 1
ATOM 846 N N . PRO A 1 110 ? -2.448 -11.342 -14.039 1.00 43.66 110 PRO A N 1
ATOM 847 C CA . PRO A 1 110 ? -2.787 -12.367 -13.069 1.00 43.66 110 PRO A CA 1
ATOM 848 C C . PRO A 1 110 ? -4.309 -12.529 -13.031 1.00 43.66 110 PRO A C 1
ATOM 850 O O . PRO A 1 110 ? -5.049 -11.746 -12.434 1.00 43.66 110 PRO A O 1
ATOM 853 N N . SER A 1 111 ? -4.763 -13.561 -13.732 1.00 41.28 111 SER A N 1
ATOM 854 C CA . SER A 1 111 ? -6.097 -14.108 -13.653 1.00 41.28 111 SER A CA 1
ATOM 855 C C . SER A 1 111 ? -6.257 -14.680 -12.256 1.00 41.28 111 SER A C 1
ATOM 857 O O . SER A 1 111 ? -5.651 -15.699 -11.949 1.00 41.28 111 SER A O 1
ATOM 859 N N . LYS A 1 112 ? -7.132 -14.049 -11.465 1.00 39.12 112 LYS A N 1
ATOM 860 C CA . LYS A 1 112 ? -7.760 -14.603 -10.258 1.00 39.12 112 LYS A CA 1
ATOM 861 C C . LYS A 1 112 ? -6.794 -14.805 -9.068 1.00 39.12 112 LYS A C 1
ATOM 863 O O . LYS A 1 112 ? -5.736 -15.406 -9.216 1.00 39.12 112 LYS A O 1
ATOM 868 N N . PRO A 1 113 ? -7.144 -14.343 -7.853 1.00 40.97 113 PRO A N 1
ATOM 869 C CA . PRO A 1 113 ? -6.344 -14.649 -6.675 1.00 40.97 113 PRO A CA 1
ATOM 870 C C . PRO A 1 113 ? -6.316 -16.170 -6.493 1.00 40.97 113 PRO A C 1
ATOM 872 O O . PRO A 1 113 ? -7.347 -16.802 -6.254 1.00 40.97 113 PRO A O 1
ATOM 875 N N . ALA A 1 114 ? -5.132 -16.761 -6.644 1.00 37.03 114 ALA A N 1
ATOM 876 C CA . ALA A 1 114 ? -4.859 -18.071 -6.096 1.00 37.03 114 ALA A CA 1
ATOM 877 C C . ALA A 1 114 ? -4.990 -17.941 -4.578 1.00 37.03 114 ALA A C 1
ATOM 879 O O . ALA A 1 114 ? -4.190 -17.266 -3.937 1.00 37.03 114 ALA A O 1
ATOM 880 N N . ALA A 1 115 ? -6.082 -18.514 -4.077 1.00 34.59 115 ALA A N 1
ATOM 881 C CA . ALA A 1 115 ? -6.222 -19.126 -2.771 1.00 34.59 115 ALA A CA 1
ATOM 882 C C . ALA A 1 115 ? -5.447 -18.450 -1.628 1.00 34.59 115 ALA A C 1
ATOM 884 O O . ALA A 1 115 ? -4.262 -18.699 -1.404 1.00 34.59 115 ALA A O 1
ATOM 885 N N . ALA A 1 116 ? -6.200 -17.741 -0.787 1.00 40.56 116 ALA A N 1
ATOM 886 C CA . ALA A 1 116 ? -6.028 -17.956 0.640 1.00 40.56 116 ALA A CA 1
ATOM 887 C C . ALA A 1 116 ? -5.920 -19.475 0.888 1.00 40.56 116 ALA A C 1
ATOM 889 O O . ALA A 1 116 ? -6.785 -20.211 0.395 1.00 40.56 116 ALA A O 1
ATOM 890 N N . PRO A 1 117 ? -4.908 -19.981 1.609 1.00 37.44 117 PRO A N 1
ATOM 891 C CA . PRO A 1 117 ? -5.068 -21.271 2.238 1.00 37.44 117 PRO A CA 1
ATOM 892 C C . PRO A 1 117 ? -6.170 -21.106 3.286 1.00 37.44 117 PRO A C 1
ATOM 894 O O . PRO A 1 117 ? -5.986 -20.524 4.355 1.00 37.44 117 PRO A O 1
ATOM 897 N N . GLU A 1 118 ? -7.350 -21.567 2.890 1.00 36.50 118 GLU A N 1
ATOM 898 C CA . GLU A 1 118 ? -8.433 -21.953 3.771 1.00 36.50 118 GLU A CA 1
ATOM 899 C C . GLU A 1 118 ? -7.905 -22.952 4.811 1.00 36.50 118 GLU A C 1
ATOM 901 O O . GLU A 1 118 ? -6.949 -23.700 4.589 1.00 36.50 118 GLU A O 1
ATOM 906 N N . ALA A 1 119 ? -8.533 -22.909 5.974 1.00 45.91 119 ALA A N 1
ATOM 907 C CA . ALA A 1 119 ? -8.199 -23.660 7.162 1.00 45.91 119 ALA A CA 1
ATOM 908 C C . ALA A 1 119 ? -8.023 -25.176 6.948 1.00 45.91 119 ALA A C 1
ATOM 910 O O . ALA A 1 119 ? -8.853 -25.834 6.332 1.00 45.91 119 ALA A O 1
ATOM 911 N N . ALA A 1 120 ? -7.008 -25.735 7.609 1.00 36.69 120 ALA A N 1
ATOM 912 C CA . ALA A 1 120 ? -6.975 -27.078 8.200 1.00 36.69 120 ALA A CA 1
ATOM 913 C C . ALA A 1 120 ? -5.711 -27.138 9.087 1.00 36.69 120 ALA A C 1
ATOM 915 O O . ALA A 1 120 ? -4.645 -26.739 8.644 1.00 36.69 120 ALA A O 1
ATOM 916 N N . ALA A 1 121 ? -5.688 -27.583 10.338 1.00 35.84 121 ALA A N 1
ATOM 917 C CA . ALA A 1 121 ? -6.662 -28.295 11.134 1.00 35.84 121 ALA A CA 1
ATOM 918 C C . ALA A 1 121 ? -6.356 -28.080 12.629 1.00 35.84 121 ALA A C 1
ATOM 920 O O . ALA A 1 121 ? -5.227 -27.806 13.034 1.00 35.84 121 ALA A O 1
ATOM 921 N N . THR A 1 122 ? -7.410 -28.235 13.422 1.00 35.88 122 THR A N 1
ATOM 922 C CA . THR A 1 122 ? -7.444 -28.281 14.883 1.00 35.88 122 THR A CA 1
ATOM 923 C C . THR A 1 122 ? -6.419 -29.250 15.493 1.00 35.88 122 THR A C 1
ATOM 925 O O . THR A 1 122 ? -6.164 -30.324 14.955 1.00 35.88 122 THR A O 1
ATOM 928 N N . THR A 1 123 ? -5.911 -28.932 16.682 1.00 31.73 123 THR A N 1
ATOM 929 C CA . THR A 1 123 ? -6.063 -29.845 17.825 1.00 31.73 123 THR A CA 1
ATOM 930 C C . THR A 1 123 ? -6.032 -29.068 19.134 1.00 31.73 123 THR A C 1
ATOM 932 O O . THR A 1 123 ? -5.164 -28.241 19.399 1.00 31.73 123 THR A O 1
ATOM 935 N N . GLU A 1 124 ? -7.050 -29.357 19.933 1.00 37.44 124 GLU A N 1
ATOM 936 C CA . GLU A 1 124 ? -7.261 -28.951 21.309 1.00 37.44 124 GLU A CA 1
ATOM 937 C C . GLU A 1 124 ? -6.056 -29.222 22.221 1.00 37.44 124 GLU A C 1
ATOM 939 O O . GLU A 1 124 ? -5.431 -30.281 22.141 1.00 37.44 124 GLU A O 1
ATOM 944 N N . LYS A 1 125 ? -5.883 -28.380 23.250 1.00 33.84 125 LYS A N 1
ATOM 945 C CA . LYS A 1 125 ? -5.848 -28.926 24.614 1.00 33.84 125 LYS A CA 1
ATOM 946 C C . LYS A 1 125 ? -6.318 -27.933 25.680 1.00 33.84 125 LYS A C 1
ATOM 948 O O . LYS A 1 125 ? -5.601 -27.029 26.087 1.00 33.84 125 LYS A O 1
ATOM 953 N N . ALA A 1 126 ? -7.549 -28.200 26.113 1.00 36.19 126 ALA A N 1
ATOM 954 C CA . ALA A 1 126 ? -8.015 -28.305 27.493 1.00 36.19 126 ALA A CA 1
ATOM 955 C C . ALA A 1 126 ? -7.692 -27.179 28.487 1.00 36.19 126 ALA A C 1
ATOM 957 O O . ALA A 1 126 ? -6.588 -27.046 29.015 1.00 36.19 126 ALA A O 1
ATOM 958 N N . GLY A 1 127 ? -8.761 -26.491 28.885 1.00 34.56 127 GLY A N 1
ATOM 959 C CA . GLY A 1 127 ? -8.839 -25.857 30.187 1.00 34.56 127 GLY A CA 1
ATOM 960 C C . GLY A 1 127 ? -8.985 -26.862 31.338 1.00 34.56 127 GLY A C 1
ATOM 961 O O . GLY A 1 127 ? -9.461 -27.980 31.174 1.00 34.56 127 GLY A O 1
ATOM 962 N N . LYS A 1 128 ? -8.642 -26.360 32.527 1.00 41.22 128 LYS A N 1
ATOM 963 C CA . LYS A 1 128 ? -9.323 -26.609 33.807 1.00 41.22 128 LYS A CA 1
ATOM 964 C C . LYS A 1 128 ? -9.362 -28.068 34.299 1.00 41.22 128 LYS A C 1
ATOM 966 O O . LYS A 1 128 ? -10.404 -28.713 34.305 1.00 41.22 128 LYS A O 1
ATOM 971 N N . SER A 1 129 ? -8.247 -28.521 34.874 1.00 38.31 129 SER A N 1
ATOM 972 C CA . SER A 1 129 ? -8.259 -29.620 35.849 1.00 38.31 129 SER A CA 1
ATOM 973 C C . SER A 1 129 ? -8.641 -29.094 37.229 1.00 38.31 129 SER A C 1
ATOM 975 O O . SER A 1 129 ? -7.832 -28.493 37.932 1.00 38.31 129 SER A O 1
ATOM 977 N N . GLY A 1 130 ? -9.882 -29.353 37.619 1.00 40.59 130 GLY A N 1
ATOM 978 C CA . GLY A 1 130 ? -10.309 -29.370 39.008 1.00 40.59 130 GLY A CA 1
ATOM 979 C C . GLY A 1 130 ? -11.356 -30.460 39.180 1.00 40.59 130 GLY A C 1
ATOM 980 O O . GLY A 1 130 ? -12.496 -30.230 38.802 1.00 40.59 130 GLY A O 1
ATOM 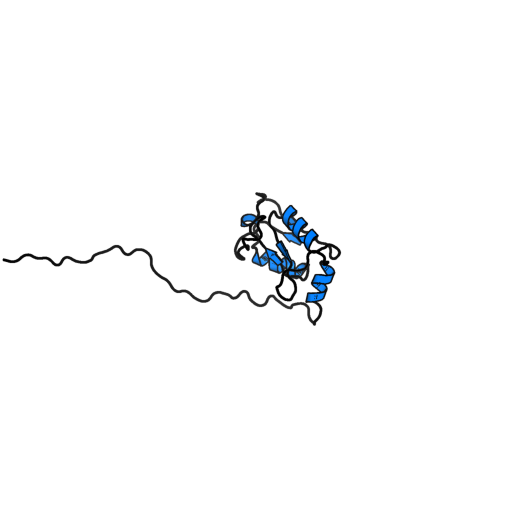981 N N . CYS A 1 131 ? -10.955 -31.631 39.691 1.00 32.81 131 CYS A N 1
ATOM 982 C CA . CYS A 1 131 ? -11.754 -32.483 40.584 1.00 32.81 131 CYS A CA 1
ATOM 983 C C . CYS A 1 131 ? -11.049 -33.810 40.923 1.00 32.81 131 CYS A C 1
ATOM 9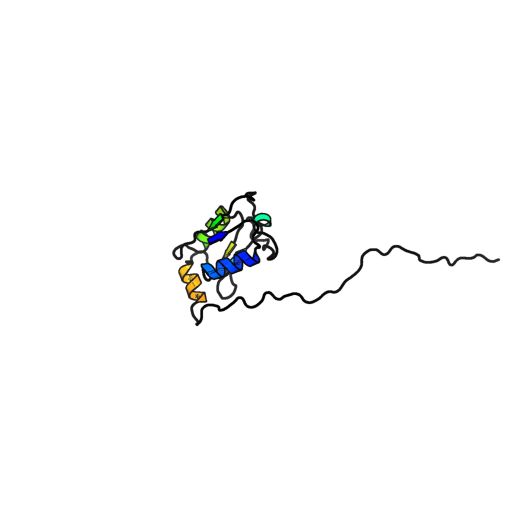85 O O . CYS A 1 131 ? -10.625 -34.539 40.034 1.00 32.81 131 CYS A O 1
ATOM 987 N N . LEU A 1 132 ? -11.050 -34.112 42.225 1.00 41.66 132 LEU A N 1
A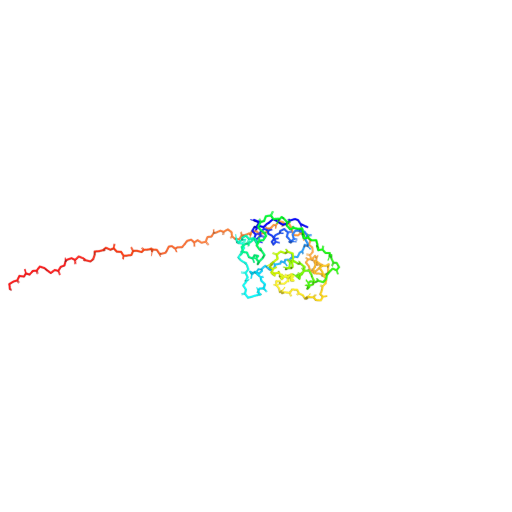TOM 988 C CA . LEU A 1 132 ? -11.064 -35.433 42.866 1.00 41.66 132 LEU A CA 1
ATOM 989 C C . LEU A 1 132 ? -9.941 -36.434 42.536 1.00 41.66 132 LEU A C 1
ATOM 991 O O . LEU A 1 132 ? -10.113 -37.359 41.747 1.00 41.66 132 LEU A O 1
ATOM 995 N N . ILE A 1 133 ? -8.856 -36.361 43.313 1.00 43.25 133 ILE A N 1
ATOM 996 C CA . ILE A 1 133 ? -8.141 -37.570 43.742 1.00 43.25 133 ILE A CA 1
ATOM 997 C C . ILE A 1 133 ? -8.823 -38.044 45.024 1.00 43.25 133 ILE A C 1
ATOM 999 O O . ILE A 1 133 ? -8.969 -37.291 45.987 1.00 43.25 133 ILE A O 1
ATOM 1003 N N . GLY A 1 134 ? -9.325 -39.273 44.958 1.00 39.62 134 GLY A N 1
ATOM 1004 C CA . GLY A 1 134 ? -10.137 -39.899 45.982 1.00 39.62 134 GLY A CA 1
ATOM 1005 C C . GLY A 1 134 ? -9.405 -40.161 47.294 1.00 39.62 134 GLY A C 1
ATOM 1006 O O . GLY A 1 134 ? -8.199 -40.401 47.344 1.00 39.62 134 GLY A O 1
ATOM 1007 N N . LEU A 1 135 ? -10.221 -40.163 48.346 1.00 46.22 135 LEU A N 1
ATOM 1008 C CA . LEU A 1 135 ? -10.019 -40.887 49.591 1.00 46.22 135 LEU A CA 1
ATOM 1009 C C . LEU A 1 135 ? -9.450 -42.293 49.346 1.00 46.22 135 LEU A C 1
ATOM 1011 O O . LEU A 1 135 ? -10.160 -43.146 48.822 1.00 46.22 135 LEU A O 1
ATOM 1015 N N . ILE A 1 136 ? -8.249 -42.561 49.858 1.00 50.22 136 ILE A N 1
ATOM 1016 C CA . ILE 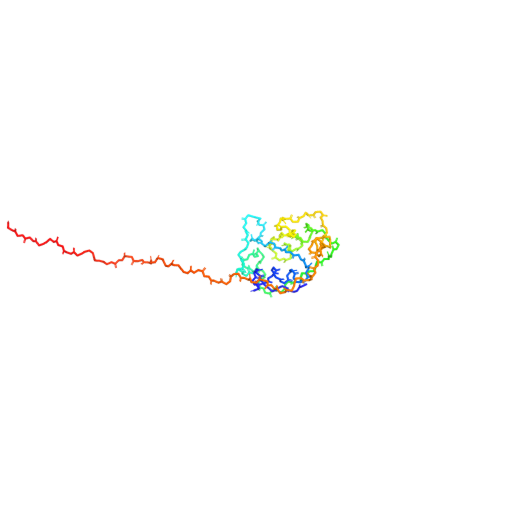A 1 136 ? -7.932 -43.839 50.506 1.00 50.22 136 ILE A CA 1
ATOM 1017 C C . ILE A 1 136 ? -7.035 -43.526 51.703 1.00 50.22 136 ILE A C 1
ATOM 1019 O O . ILE A 1 136 ? -5.833 -43.388 51.548 1.00 50.22 136 ILE A O 1
ATOM 1023 N N . PHE A 1 137 ? -7.631 -43.393 52.884 1.00 39.69 137 PHE A N 1
ATOM 1024 C CA . PHE A 1 137 ? -7.022 -43.787 54.157 1.00 39.69 137 PHE A CA 1
ATOM 1025 C C . PHE A 1 137 ? -8.177 -44.023 55.132 1.00 39.69 137 PHE A C 1
ATOM 1027 O O . PHE A 1 137 ? -8.643 -43.118 55.821 1.00 39.69 137 PHE A O 1
ATOM 1034 N N . ALA A 1 138 ? -8.703 -45.247 55.110 1.00 38.66 138 ALA A N 1
ATOM 1035 C CA . ALA A 1 138 ? -9.449 -45.773 56.240 1.00 38.66 138 ALA A CA 1
ATOM 1036 C C . ALA A 1 138 ? -8.436 -46.282 57.288 1.00 38.66 138 ALA A C 1
ATOM 1038 O O . ALA A 1 138 ? -7.398 -46.826 56.900 1.00 38.66 138 ALA A O 1
ATOM 1039 N N . PRO A 1 139 ? -8.709 -46.105 58.590 1.00 56.78 139 PRO A N 1
ATOM 1040 C CA . PRO A 1 139 ? -7.869 -46.589 59.679 1.00 56.78 139 PRO A CA 1
ATOM 1041 C C . PRO A 1 139 ? -8.248 -48.033 60.017 1.00 56.78 139 PRO A C 1
ATOM 1043 O O . PRO A 1 139 ? -9.428 -48.354 59.939 1.00 56.78 139 PRO A O 1
ATOM 1046 N N . PHE A 1 140 ? -7.315 -48.886 60.448 1.00 37.16 140 PHE A N 1
ATOM 1047 C CA . PHE A 1 140 ? -7.672 -50.047 61.273 1.00 37.16 140 PHE A CA 1
ATOM 1048 C C . PHE A 1 140 ? -6.447 -50.615 62.013 1.00 37.16 140 PHE A C 1
ATOM 1050 O O . PHE A 1 140 ? -5.560 -51.173 61.377 1.00 37.16 140 PHE A O 1
ATOM 1057 N N . ILE A 1 141 ? -6.499 -50.443 63.343 1.00 51.22 141 ILE A N 1
ATOM 1058 C CA . ILE A 1 141 ? -5.956 -51.271 64.443 1.00 51.22 141 ILE A CA 1
ATOM 1059 C C . ILE A 1 141 ? -4.440 -51.476 64.512 1.00 51.22 141 ILE A C 1
ATOM 1061 O O . ILE A 1 141 ? -3.883 -52.256 63.714 1.00 51.22 141 ILE A O 1
#

pLDDT: mean 73.48, std 20.76, range [31.73, 93.88]

Secondary structure (DSSP, 8-state):
-EE-TTSBHHHHHHHHHHHHS--EEEBSTT-TTSBPPSSSBHHHH-SS---S--EE----TTSBHHHHHHHHHHHHSS-EEEB-TTSSBPPTTSBHHHHHHHHHTTSS---S-----------------------------